Protein AF-A0A9W8HTS9-F1 (afdb_monomer_lite)

Structure (mmCIF, N/CA/C/O backbone):
data_AF-A0A9W8HTS9-F1
#
_entry.id   AF-A0A9W8HTS9-F1
#
loop_
_atom_site.group_PDB
_atom_site.id
_atom_site.type_symbol
_atom_site.label_atom_id
_atom_site.label_alt_id
_atom_site.label_comp_id
_atom_site.label_asym_id
_atom_site.label_entity_id
_atom_site.label_seq_id
_atom_site.pdbx_PDB_ins_code
_atom_site.Cartn_x
_atom_site.Cartn_y
_atom_site.Cartn_z
_atom_site.occupancy
_atom_site.B_iso_or_equiv
_atom_site.auth_seq_id
_atom_site.auth_comp_id
_atom_site.auth_asym_id
_atom_site.auth_atom_id
_atom_site.pdbx_PDB_model_num
ATOM 1 N N . MET A 1 1 ? 28.930 30.488 -26.815 1.00 39.00 1 MET A N 1
ATOM 2 C CA . MET A 1 1 ? 28.909 29.384 -25.829 1.00 39.00 1 MET A CA 1
ATOM 3 C C . MET A 1 1 ? 27.551 28.701 -25.930 1.00 39.00 1 MET A C 1
ATOM 5 O O . MET A 1 1 ? 26.564 29.301 -25.536 1.00 39.00 1 MET A O 1
ATOM 9 N N . ALA A 1 2 ? 27.466 27.529 -26.564 1.00 40.81 2 ALA A N 1
ATOM 10 C CA . ALA A 1 2 ? 26.194 26.825 -26.746 1.00 40.81 2 ALA A CA 1
ATOM 11 C C . ALA A 1 2 ? 25.934 25.906 -25.544 1.00 40.81 2 ALA A C 1
ATOM 13 O O . ALA A 1 2 ? 26.734 25.017 -25.252 1.00 40.81 2 ALA A O 1
ATOM 14 N N . ILE A 1 3 ? 24.836 26.149 -24.831 1.00 39.66 3 ILE A N 1
ATOM 15 C CA . ILE A 1 3 ? 24.430 25.381 -23.652 1.00 39.66 3 ILE A CA 1
ATOM 16 C C . ILE A 1 3 ? 23.705 24.129 -24.151 1.00 39.66 3 ILE A C 1
ATOM 18 O O . ILE A 1 3 ? 22.649 24.213 -24.776 1.00 39.66 3 ILE A O 1
ATOM 22 N N . LYS A 1 4 ? 24.305 22.959 -23.931 1.00 35.28 4 LYS A N 1
ATOM 23 C CA . LYS A 1 4 ? 23.747 21.663 -24.330 1.00 35.28 4 LYS A CA 1
ATOM 24 C C . LYS A 1 4 ? 22.571 21.328 -23.403 1.00 35.28 4 LYS A C 1
ATOM 26 O O . LYS A 1 4 ? 22.744 21.301 -22.187 1.00 35.28 4 LYS A O 1
ATOM 31 N N . ALA A 1 5 ? 21.387 21.096 -23.971 1.00 44.25 5 ALA A N 1
ATOM 32 C CA . ALA A 1 5 ? 20.196 20.701 -23.217 1.00 44.25 5 ALA A CA 1
ATOM 33 C C . ALA A 1 5 ? 20.444 19.397 -22.427 1.00 44.25 5 ALA A C 1
ATOM 35 O O . ALA A 1 5 ? 21.141 18.507 -22.932 1.00 44.25 5 ALA A O 1
ATOM 36 N N . PRO A 1 6 ? 19.902 19.250 -21.201 1.00 43.12 6 PRO A N 1
ATOM 37 C CA . PRO A 1 6 ? 20.066 18.026 -20.434 1.00 43.12 6 PRO A CA 1
ATOM 38 C C . PRO A 1 6 ? 19.331 16.876 -21.125 1.00 43.12 6 PRO A C 1
ATOM 40 O O . PRO A 1 6 ? 18.162 16.987 -21.489 1.00 43.12 6 PRO A O 1
ATOM 43 N N . ALA A 1 7 ? 20.046 15.766 -21.303 1.00 50.78 7 ALA A N 1
ATOM 44 C CA . ALA A 1 7 ? 19.515 14.544 -21.882 1.00 50.78 7 ALA A CA 1
ATOM 45 C C . ALA A 1 7 ? 18.284 14.062 -21.102 1.00 50.78 7 ALA A C 1
ATOM 47 O O . ALA A 1 7 ? 18.326 13.883 -19.881 1.00 50.78 7 ALA A O 1
ATOM 48 N N . GLU A 1 8 ? 17.200 13.824 -21.832 1.00 41.03 8 GLU A N 1
ATOM 49 C CA . GLU A 1 8 ? 15.971 13.232 -21.326 1.00 41.03 8 GLU A CA 1
ATOM 50 C C . GLU A 1 8 ? 16.287 11.828 -20.782 1.00 41.03 8 GLU A C 1
ATOM 52 O O . GLU A 1 8 ? 16.558 10.882 -21.529 1.00 41.03 8 GLU A O 1
ATOM 57 N N . LYS A 1 9 ? 16.330 11.683 -19.451 1.00 50.47 9 LYS A N 1
ATOM 58 C CA . LYS A 1 9 ? 16.521 10.377 -18.813 1.00 50.47 9 LYS A CA 1
ATOM 59 C C . LYS A 1 9 ? 15.270 9.543 -19.069 1.00 50.47 9 LYS A C 1
ATOM 61 O O . LYS A 1 9 ? 14.290 9.660 -18.338 1.00 50.47 9 LYS A O 1
ATOM 66 N N . LYS A 1 10 ? 15.315 8.676 -20.085 1.00 43.25 10 LYS A N 1
ATOM 67 C CA . LYS A 1 10 ? 14.322 7.613 -20.277 1.00 43.25 10 LYS A CA 1
ATOM 68 C C . LYS A 1 10 ? 14.263 6.785 -18.994 1.00 43.25 10 LYS A C 1
ATOM 70 O O . LYS A 1 10 ? 15.187 6.028 -18.697 1.00 43.25 10 LYS A O 1
ATOM 75 N N . GLY A 1 11 ? 13.202 6.973 -18.210 1.00 47.22 11 GLY A N 1
ATOM 76 C CA . GLY A 1 11 ? 12.942 6.164 -17.027 1.00 47.22 11 GLY A CA 1
ATOM 77 C C . GLY A 1 11 ? 12.962 4.691 -17.423 1.00 47.22 11 GLY A C 1
ATOM 78 O O . GLY A 1 11 ? 12.313 4.302 -18.397 1.00 47.22 11 GLY A O 1
ATOM 79 N N . LYS A 1 12 ? 13.743 3.876 -16.705 1.00 47.72 12 LYS A N 1
ATOM 80 C CA . LYS A 1 12 ? 13.688 2.420 -16.853 1.00 47.72 12 LYS A CA 1
ATOM 81 C C . LYS A 1 12 ? 12.230 2.006 -16.651 1.00 47.72 12 LYS A C 1
ATOM 83 O O . LYS A 1 12 ? 11.662 2.272 -15.594 1.00 47.72 12 LYS A O 1
ATOM 88 N N . LYS A 1 13 ? 11.620 1.398 -17.674 1.00 51.84 13 LYS A N 1
ATOM 89 C CA . LYS A 1 13 ? 10.324 0.729 -17.515 1.00 51.84 13 LYS A CA 1
ATOM 90 C C . LYS A 1 13 ? 10.473 -0.268 -16.360 1.00 51.84 13 LYS A C 1
ATOM 92 O O . LYS A 1 13 ? 11.526 -0.912 -16.302 1.00 51.84 13 LYS A O 1
ATOM 97 N N . PRO A 1 14 ? 9.485 -0.388 -15.458 1.00 53.47 14 PRO A N 1
ATOM 98 C CA . PRO A 1 14 ? 9.554 -1.382 -14.401 1.00 53.47 14 PRO A CA 1
ATOM 99 C C . PRO A 1 14 ? 9.806 -2.737 -15.059 1.00 53.47 14 PRO A C 1
ATOM 101 O O . PRO A 1 14 ? 9.108 -3.124 -16.002 1.00 53.47 14 PRO A O 1
ATOM 104 N N . THR A 1 15 ? 10.866 -3.411 -14.624 1.00 52.06 15 THR A N 1
ATOM 105 C CA . THR A 1 15 ? 11.119 -4.809 -14.952 1.00 52.06 15 THR A CA 1
ATOM 106 C C . THR A 1 15 ? 9.927 -5.589 -14.430 1.00 52.06 15 THR A C 1
ATOM 108 O O . THR A 1 15 ? 9.854 -5.863 -13.236 1.00 52.06 15 THR A O 1
ATOM 111 N N . LYS A 1 16 ? 8.959 -5.880 -15.308 1.00 47.06 16 LYS A N 1
ATOM 112 C CA . LYS A 1 16 ? 7.914 -6.866 -15.037 1.00 47.06 16 LYS A CA 1
ATOM 113 C C . LYS A 1 16 ? 8.632 -8.127 -14.587 1.00 47.06 16 LYS A C 1
ATOM 115 O O . LYS A 1 16 ? 9.317 -8.747 -15.403 1.00 47.06 16 LYS A O 1
ATOM 120 N N . ARG A 1 17 ? 8.505 -8.492 -13.312 1.00 52.16 17 ARG A N 1
ATOM 121 C CA . ARG A 1 17 ? 8.768 -9.877 -12.950 1.00 52.16 17 ARG A CA 1
ATOM 122 C C . ARG A 1 17 ? 7.688 -10.689 -13.664 1.00 52.16 17 ARG A C 1
ATOM 124 O O . ARG A 1 17 ? 6.538 -10.248 -13.698 1.00 52.16 17 ARG A O 1
ATOM 131 N N . PRO A 1 18 ? 8.033 -11.818 -14.287 1.00 56.50 18 PRO A N 1
ATOM 132 C CA . PRO A 1 18 ? 7.081 -12.622 -15.054 1.00 56.50 18 PRO A CA 1
ATOM 133 C C . PRO A 1 18 ? 5.902 -13.165 -14.218 1.00 56.50 18 PRO A C 1
ATOM 135 O O . PRO A 1 18 ? 4.993 -13.762 -14.780 1.00 56.50 18 PRO A O 1
ATOM 138 N N . GLU A 1 19 ? 5.891 -12.917 -12.908 1.00 61.56 19 GLU A N 1
ATOM 139 C CA . GLU A 1 19 ? 5.039 -13.568 -11.912 1.00 61.56 19 GLU A CA 1
ATOM 140 C C . GLU A 1 19 ? 4.042 -12.609 -11.234 1.00 61.56 19 GLU A C 1
ATOM 142 O O . GLU A 1 19 ? 3.147 -13.059 -10.525 1.00 61.56 19 GLU A O 1
ATOM 147 N N . ASP A 1 20 ? 4.163 -11.289 -11.436 1.00 64.75 20 ASP A N 1
ATOM 148 C CA . ASP A 1 20 ? 3.276 -10.319 -10.782 1.00 64.75 20 ASP A CA 1
ATOM 149 C C . ASP A 1 20 ? 1.895 -10.318 -11.487 1.00 64.75 20 ASP A C 1
ATOM 151 O O . ASP A 1 20 ? 1.715 -9.726 -12.559 1.00 64.75 20 ASP A O 1
ATOM 155 N N . ILE A 1 21 ? 0.909 -11.005 -10.896 1.00 66.06 21 ILE A N 1
ATOM 156 C CA . ILE A 1 21 ? -0.487 -11.026 -11.365 1.00 66.06 21 ILE A CA 1
ATOM 157 C C . ILE A 1 21 ? -1.227 -9.817 -10.786 1.00 66.06 21 ILE A C 1
ATOM 159 O O . ILE A 1 21 ? -1.276 -9.611 -9.574 1.00 66.06 21 ILE A O 1
ATOM 163 N N . PHE A 1 22 ? -1.815 -9.006 -11.664 1.00 71.69 22 PHE A N 1
ATOM 164 C CA . PHE A 1 22 ? -2.599 -7.840 -11.264 1.00 71.69 22 PHE A CA 1
ATOM 165 C C . PHE A 1 22 ? -4.044 -8.232 -10.926 1.00 71.69 22 PHE A C 1
ATOM 167 O O . PHE A 1 22 ? -4.614 -9.120 -11.558 1.00 71.69 22 PHE A O 1
ATOM 174 N N . ILE A 1 23 ? -4.646 -7.537 -9.954 1.00 72.56 23 ILE A N 1
ATOM 175 C CA . ILE A 1 23 ? -6.010 -7.807 -9.465 1.00 72.56 23 ILE A CA 1
ATOM 176 C C . ILE A 1 23 ? -7.067 -7.761 -10.571 1.00 72.56 23 ILE A C 1
ATOM 178 O O . ILE A 1 23 ? -7.977 -8.582 -10.584 1.00 72.56 23 ILE A O 1
ATOM 182 N N . ASP A 1 24 ? -6.933 -6.838 -11.519 1.00 70.56 24 ASP A N 1
ATOM 183 C CA . ASP A 1 24 ? -7.829 -6.694 -12.672 1.00 70.56 24 ASP A CA 1
ATOM 184 C C . ASP A 1 24 ? -7.813 -7.915 -13.606 1.00 70.56 24 ASP A C 1
ATOM 186 O O . ASP A 1 24 ? -8.723 -8.089 -14.413 1.00 70.56 24 ASP A O 1
ATOM 190 N N . LYS A 1 25 ? -6.793 -8.771 -13.489 1.00 79.38 25 LYS A N 1
ATOM 191 C CA . LYS A 1 25 ? -6.607 -9.985 -14.292 1.00 79.38 25 LYS A CA 1
ATOM 192 C C . LYS A 1 25 ? -6.850 -11.270 -13.509 1.00 79.38 25 LYS A C 1
ATOM 194 O O . LYS A 1 25 ? -6.696 -12.349 -14.080 1.00 79.38 25 LYS A O 1
ATOM 199 N N . LEU A 1 26 ? -7.209 -11.174 -12.228 1.00 80.69 26 LEU A N 1
ATOM 200 C CA . LEU A 1 26 ? -7.512 -12.347 -11.416 1.00 80.69 26 LEU A CA 1
ATOM 201 C C . LEU A 1 26 ? -8.854 -12.962 -11.843 1.00 80.69 26 LEU A C 1
ATOM 203 O O . LEU A 1 26 ? -9.822 -12.238 -12.095 1.00 80.69 26 LEU A O 1
ATOM 207 N N . PRO A 1 27 ? -8.958 -14.299 -11.887 1.00 85.62 27 PRO A N 1
ATOM 208 C CA . PRO A 1 27 ? -10.228 -14.959 -12.129 1.00 85.62 27 PRO A CA 1
ATOM 209 C C . PRO A 1 27 ? -11.208 -14.708 -10.964 1.00 85.62 27 PRO A C 1
ATOM 211 O O . PRO A 1 27 ? -10.787 -14.538 -9.815 1.00 85.62 27 PRO A O 1
ATOM 214 N N . PRO A 1 28 ? -12.534 -14.779 -11.199 1.00 84.12 28 PRO A N 1
ATOM 215 C CA . PRO A 1 28 ? -13.549 -14.483 -10.179 1.00 84.12 28 PRO A CA 1
ATOM 216 C C . PRO A 1 28 ? -13.418 -15.302 -8.886 1.00 84.12 28 PRO A C 1
ATOM 218 O O . PRO A 1 28 ? -13.777 -14.836 -7.807 1.00 84.12 28 PRO A O 1
ATOM 221 N N . LYS A 1 29 ? -12.898 -16.531 -8.984 1.00 87.00 29 LYS A N 1
ATOM 222 C CA . LYS A 1 29 ? -12.662 -17.412 -7.833 1.00 87.00 29 LYS A CA 1
ATOM 223 C C . LYS A 1 29 ? -11.564 -16.875 -6.910 1.00 87.00 29 LYS A C 1
ATOM 225 O O . LYS A 1 29 ? -11.702 -16.959 -5.694 1.00 87.00 29 LYS A O 1
ATOM 230 N N . GLU A 1 30 ? -10.501 -16.317 -7.481 1.00 83.88 30 GLU A N 1
ATOM 231 C CA . GLU A 1 30 ? -9.388 -15.733 -6.727 1.00 83.88 30 GLU A CA 1
ATOM 232 C C . GLU A 1 30 ? -9.764 -14.364 -6.165 1.00 83.88 30 GLU A C 1
ATOM 234 O O . GLU A 1 30 ? -9.448 -14.082 -5.013 1.00 83.88 30 GLU A O 1
ATOM 239 N N . LEU A 1 31 ? -10.542 -13.573 -6.915 1.00 80.69 31 LEU A N 1
ATO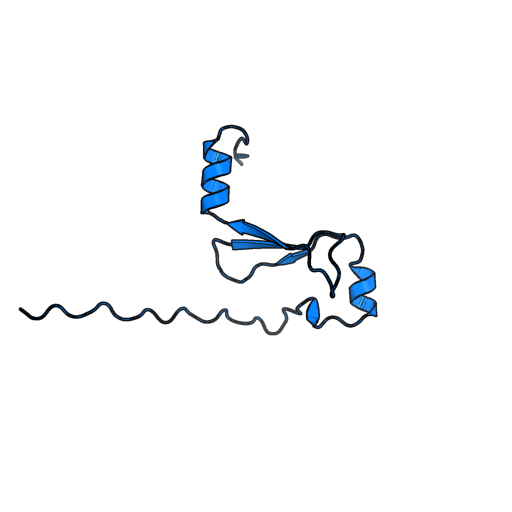M 240 C CA . LEU A 1 31 ? -11.123 -12.322 -6.419 1.00 80.69 31 LEU A CA 1
ATOM 241 C C . LEU A 1 31 ? -11.978 -12.541 -5.161 1.00 80.69 31 LEU A C 1
ATOM 243 O O . LEU A 1 31 ? -11.839 -11.804 -4.191 1.00 80.69 31 LEU A O 1
ATOM 247 N N . LYS A 1 32 ? -12.798 -13.599 -5.127 1.00 82.62 32 LYS A N 1
ATOM 248 C CA . LYS A 1 32 ? -13.551 -13.975 -3.916 1.00 82.62 32 LYS A CA 1
ATOM 249 C C . LYS A 1 32 ? -12.652 -14.399 -2.752 1.00 82.62 32 LYS A C 1
ATOM 251 O O . LYS A 1 32 ? -12.985 -14.158 -1.601 1.00 82.62 32 LYS A O 1
ATOM 256 N N . ALA A 1 33 ? -11.506 -15.024 -3.020 1.00 83.81 33 ALA A N 1
ATOM 257 C CA . ALA A 1 33 ? -10.582 -15.459 -1.968 1.00 83.81 33 ALA A CA 1
ATOM 258 C C . ALA A 1 33 ? -9.839 -14.292 -1.283 1.00 83.81 33 ALA A C 1
ATOM 260 O O . ALA A 1 33 ? -9.294 -14.457 -0.180 1.00 83.81 33 ALA A O 1
ATOM 261 N N . ILE A 1 34 ? -9.798 -13.128 -1.936 1.00 78.81 34 ILE A N 1
ATOM 262 C CA . ILE A 1 34 ? -9.217 -11.889 -1.405 1.00 78.81 34 ILE A CA 1
ATOM 263 C C . ILE A 1 34 ? -10.272 -10.884 -0.923 1.00 78.81 34 ILE A C 1
ATOM 265 O O . ILE A 1 34 ? -9.906 -9.816 -0.437 1.00 78.81 34 ILE A O 1
ATOM 269 N N . GLU A 1 35 ? -11.560 -11.225 -1.016 1.00 79.81 35 GLU A N 1
ATOM 270 C CA . GLU A 1 35 ? -12.653 -10.408 -0.489 1.00 79.81 35 GLU A CA 1
ATOM 271 C C . GLU A 1 35 ? -12.462 -10.181 1.020 1.00 79.81 35 GLU A C 1
ATOM 273 O O . GLU A 1 35 ? -12.127 -11.106 1.766 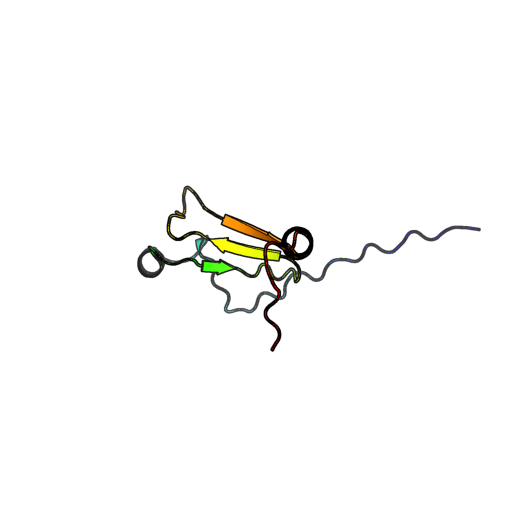1.00 79.81 35 GLU A O 1
ATOM 278 N N . GLY A 1 36 ? -12.603 -8.930 1.466 1.00 78.19 36 GLY A N 1
ATOM 279 C CA . GLY A 1 36 ? -12.367 -8.558 2.862 1.00 78.19 36 GLY A CA 1
ATOM 280 C C . GLY A 1 36 ? -10.891 -8.410 3.273 1.00 78.19 36 GLY A C 1
ATOM 281 O O . GLY A 1 36 ? -10.618 -8.293 4.463 1.00 78.19 36 GLY A O 1
ATOM 282 N N . LYS A 1 37 ? -9.922 -8.421 2.342 1.00 80.94 37 LYS A N 1
ATOM 283 C CA . LYS A 1 37 ? -8.483 -8.219 2.640 1.00 80.94 37 LYS A CA 1
ATOM 284 C C . LYS A 1 37 ? -7.952 -6.923 1.997 1.00 80.94 37 LYS A C 1
ATOM 286 O O . LYS A 1 37 ? -8.282 -6.647 0.847 1.00 80.94 37 LYS A O 1
ATOM 291 N N . CYS A 1 38 ? -7.092 -6.144 2.684 1.00 74.38 38 CYS A N 1
ATOM 292 C CA . CYS A 1 38 ? -6.337 -5.042 2.030 1.00 74.38 38 CYS A CA 1
ATOM 293 C C . CYS A 1 38 ? -5.209 -5.643 1.190 1.00 74.38 38 CYS A C 1
ATOM 295 O O . CYS A 1 38 ? -4.464 -6.499 1.675 1.00 74.38 38 CYS A O 1
ATOM 297 N N . VAL A 1 39 ? -5.046 -5.163 -0.043 1.00 75.06 39 VAL A N 1
ATOM 298 C CA . VAL A 1 39 ? -3.951 -5.586 -0.927 1.00 75.06 39 VAL A CA 1
ATOM 299 C C . VAL A 1 39 ? -2.976 -4.436 -1.122 1.00 75.06 39 VAL A C 1
ATOM 301 O O . VAL A 1 39 ? -3.355 -3.370 -1.606 1.00 75.06 39 VAL A O 1
ATOM 304 N N . LEU A 1 40 ? -1.711 -4.648 -0.755 1.00 75.31 40 LEU A N 1
ATOM 305 C CA . LEU A 1 40 ? -0.638 -3.689 -1.002 1.00 75.31 40 LEU A CA 1
ATOM 306 C C . LEU A 1 40 ? -0.051 -3.919 -2.401 1.00 75.31 40 LEU A C 1
ATOM 308 O O . LEU A 1 40 ? 0.345 -5.033 -2.737 1.00 75.31 40 LEU A O 1
ATOM 312 N N . ILE A 1 41 ? 0.023 -2.863 -3.204 1.00 74.69 41 ILE A N 1
ATOM 313 C CA . ILE A 1 41 ? 0.551 -2.875 -4.568 1.00 74.69 41 ILE A CA 1
ATOM 314 C C . ILE A 1 41 ? 1.769 -1.946 -4.608 1.00 74.69 41 ILE A C 1
ATOM 316 O O . ILE A 1 41 ? 1.647 -0.735 -4.398 1.00 74.69 41 ILE A O 1
ATOM 320 N N . ASP A 1 42 ? 2.945 -2.507 -4.894 1.00 75.31 42 ASP A N 1
ATOM 321 C CA . ASP A 1 42 ? 4.142 -1.726 -5.214 1.00 75.31 42 ASP A CA 1
ATOM 322 C C . ASP A 1 42 ? 4.165 -1.441 -6.730 1.00 75.31 42 ASP A C 1
ATOM 324 O O . ASP A 1 42 ? 4.313 -2.366 -7.531 1.00 75.31 42 ASP A O 1
ATOM 328 N N . PRO A 1 43 ? 4.017 -0.178 -7.164 1.00 71.75 43 PRO A N 1
ATOM 329 C CA . PRO A 1 43 ? 4.049 0.199 -8.575 1.00 71.75 43 PRO A CA 1
ATOM 330 C C . PRO A 1 43 ? 5.465 0.143 -9.184 1.00 71.75 43 PRO A C 1
ATOM 332 O O . PRO A 1 43 ? 5.644 0.515 -10.346 1.00 71.75 43 PRO A O 1
ATOM 335 N N . GLY A 1 44 ? 6.490 -0.241 -8.415 1.00 70.19 44 GLY A N 1
ATOM 336 C CA . GLY A 1 44 ? 7.895 -0.219 -8.823 1.00 70.19 44 GLY A CA 1
ATOM 337 C C . GLY A 1 44 ? 8.493 1.189 -8.841 1.00 70.19 44 GLY A C 1
ATOM 338 O O . GLY A 1 44 ? 9.582 1.406 -9.377 1.00 70.19 44 GLY A O 1
ATOM 339 N N . ARG A 1 45 ? 7.782 2.169 -8.273 1.00 73.56 45 ARG A N 1
ATOM 340 C CA . ARG A 1 45 ? 8.255 3.541 -8.095 1.00 73.56 45 ARG A CA 1
ATOM 341 C C . ARG A 1 45 ? 8.584 3.700 -6.616 1.00 73.56 45 ARG A C 1
ATOM 343 O O . ARG A 1 45 ? 7.675 3.758 -5.801 1.00 73.56 45 ARG A O 1
ATOM 350 N N . GLY A 1 46 ? 9.876 3.734 -6.282 1.00 73.88 46 GLY A N 1
ATOM 351 C CA . GLY A 1 46 ? 10.368 3.540 -4.907 1.00 73.88 46 GLY A CA 1
ATOM 352 C C . GLY A 1 46 ? 9.883 4.540 -3.848 1.00 73.88 46 GLY A C 1
ATOM 353 O O . GLY A 1 46 ? 10.165 4.365 -2.668 1.00 73.88 46 GLY A O 1
ATOM 354 N N . ASP A 1 47 ? 9.170 5.590 -4.242 1.00 74.75 47 ASP A N 1
ATOM 355 C CA . ASP A 1 47 ? 8.561 6.585 -3.366 1.00 74.75 47 ASP A CA 1
ATOM 356 C C . ASP A 1 47 ? 7.035 6.455 -3.228 1.00 74.75 47 ASP A C 1
ATOM 358 O O . ASP A 1 47 ? 6.443 7.249 -2.493 1.00 74.75 47 ASP A O 1
ATOM 362 N N . LEU A 1 48 ? 6.398 5.496 -3.910 1.00 78.88 48 LEU A N 1
ATOM 363 C CA . LEU A 1 48 ? 4.949 5.297 -3.930 1.00 78.88 48 LEU A CA 1
ATOM 364 C C . LEU A 1 48 ? 4.563 3.891 -3.468 1.00 78.88 48 LEU A C 1
ATOM 366 O O . LEU A 1 48 ? 5.046 2.902 -3.999 1.00 78.88 48 LEU A O 1
ATOM 370 N N . LEU A 1 49 ? 3.607 3.819 -2.546 1.00 80.75 49 LEU A N 1
ATOM 371 C CA . LEU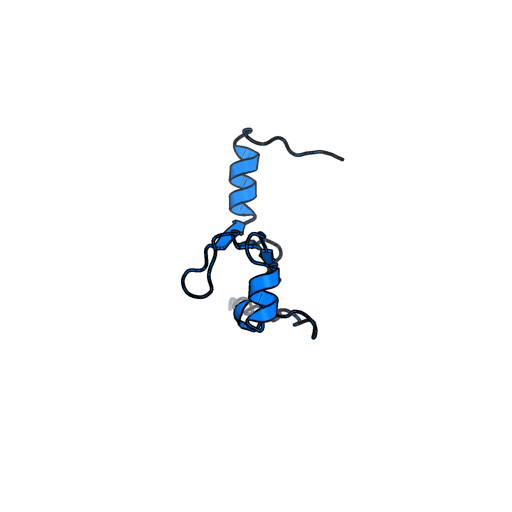 A 1 49 ? 2.894 2.598 -2.180 1.00 80.75 49 LEU A CA 1
ATOM 372 C C . LEU A 1 49 ? 1.405 2.791 -2.464 1.00 80.75 49 LEU A C 1
ATOM 374 O O . LEU A 1 49 ? 0.857 3.865 -2.205 1.00 80.75 49 LEU A O 1
ATOM 378 N N . PHE A 1 50 ? 0.740 1.755 -2.959 1.00 80.06 50 PHE A N 1
ATOM 379 C CA . PHE A 1 50 ? -0.716 1.717 -3.070 1.00 80.06 50 PHE A CA 1
ATOM 380 C C . PHE A 1 50 ? -1.261 0.658 -2.092 1.00 80.06 50 PHE A C 1
ATOM 382 O O . PHE A 1 50 ? -0.729 -0.445 -2.063 1.00 80.06 50 PHE A O 1
ATOM 389 N N . CYS A 1 51 ? -2.298 0.949 -1.292 1.00 82.19 51 CYS A N 1
ATOM 390 C CA . CYS A 1 51 ? -3.149 -0.108 -0.695 1.00 82.19 51 CYS A CA 1
ATOM 391 C C . CYS A 1 51 ? -4.529 -0.027 -1.323 1.00 82.19 51 CYS A C 1
ATOM 393 O O . CYS A 1 51 ? -5.072 1.059 -1.521 1.00 82.19 51 CYS A O 1
ATOM 395 N N . MET A 1 52 ? -5.098 -1.181 -1.612 1.00 85.00 52 MET A N 1
ATOM 396 C CA . MET A 1 52 ? -6.484 -1.337 -1.997 1.00 85.00 52 MET A CA 1
ATOM 397 C C . MET A 1 52 ? -7.283 -1.740 -0.760 1.00 85.00 52 MET A C 1
ATOM 399 O O . MET A 1 52 ? -6.972 -2.762 -0.159 1.00 85.00 52 MET A O 1
ATOM 403 N N . HIS A 1 53 ? -8.277 -0.939 -0.375 1.00 85.50 53 HIS A N 1
ATOM 404 C CA . HIS A 1 53 ? -9.124 -1.205 0.791 1.00 85.50 53 HIS A CA 1
ATOM 405 C C . HIS A 1 53 ? -9.921 -2.504 0.609 1.00 85.50 53 HIS A C 1
ATOM 407 O O . HIS A 1 53 ? -10.309 -2.843 -0.503 1.00 85.50 53 HIS A O 1
ATOM 413 N N . GLU A 1 54 ? -10.263 -3.173 1.705 1.00 83.19 54 GLU A N 1
ATOM 414 C CA . GLU A 1 54 ? -11.085 -4.398 1.723 1.00 83.19 54 GLU A CA 1
ATOM 415 C C . GLU A 1 54 ? -12.474 -4.249 1.070 1.00 83.19 54 GLU A C 1
ATOM 417 O O . GLU A 1 54 ? -13.029 -5.215 0.559 1.00 83.19 54 GLU A O 1
ATOM 422 N N . ASN A 1 55 ? -12.997 -3.019 1.027 1.00 82.88 55 ASN A N 1
ATOM 423 C CA . ASN A 1 55 ? -14.286 -2.664 0.410 1.00 82.88 55 ASN A CA 1
ATOM 424 C C . ASN A 1 55 ? -14.142 -2.262 -1.067 1.00 82.88 55 ASN A C 1
ATOM 426 O O . ASN A 1 55 ? -15.092 -1.783 -1.688 1.00 82.88 55 ASN A O 1
ATOM 430 N N . SER A 1 56 ? -12.932 -2.364 -1.614 1.00 81.69 56 SER A N 1
ATOM 431 C CA . SER A 1 56 ? -12.661 -2.084 -3.015 1.00 81.69 56 SER A CA 1
ATOM 432 C C . SER A 1 56 ? -13.300 -3.156 -3.887 1.00 81.69 56 SER A C 1
ATOM 434 O O . SER A 1 56 ? -13.156 -4.348 -3.632 1.00 81.69 56 SER A O 1
AT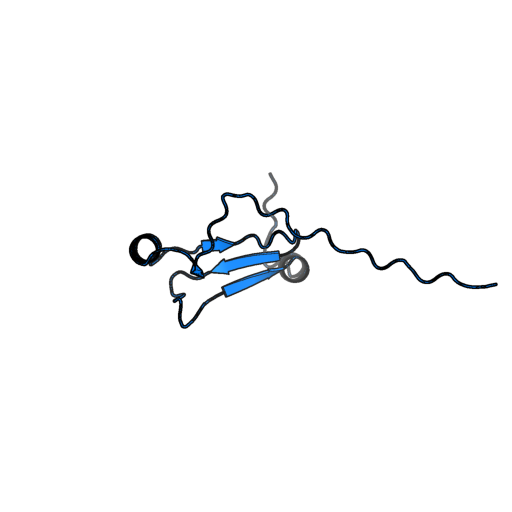OM 436 N N . THR A 1 57 ? -13.960 -2.737 -4.961 1.00 78.06 57 THR A N 1
ATOM 437 C CA . THR A 1 57 ? -14.525 -3.649 -5.963 1.00 78.06 57 THR A CA 1
ATOM 438 C C . THR A 1 57 ? -13.926 -3.351 -7.333 1.00 78.06 57 THR A C 1
ATOM 440 O O . THR A 1 57 ? -13.377 -2.272 -7.552 1.00 78.06 57 THR A O 1
ATOM 443 N N . ALA A 1 58 ? -14.056 -4.279 -8.286 1.00 74.81 58 ALA A N 1
ATOM 444 C CA . ALA A 1 58 ? -13.580 -4.058 -9.656 1.00 74.81 58 ALA A CA 1
ATOM 445 C C . ALA A 1 58 ? -14.234 -2.830 -10.325 1.00 74.81 58 ALA A C 1
ATOM 447 O O . ALA A 1 58 ? -13.583 -2.127 -11.091 1.00 74.81 58 ALA A O 1
ATOM 448 N N . ASN A 1 59 ? -15.499 -2.543 -9.994 1.00 79.44 59 ASN A N 1
ATOM 449 C CA . ASN A 1 59 ? -16.238 -1.396 -10.531 1.00 79.44 59 ASN A CA 1
ATOM 450 C C . ASN A 1 59 ? -15.958 -0.092 -9.770 1.00 79.44 59 ASN A C 1
ATOM 452 O O . ASN A 1 59 ? -16.090 0.988 -10.339 1.00 79.44 59 ASN A O 1
ATOM 456 N N . ASN A 1 60 ? -15.589 -0.183 -8.490 1.00 80.81 60 ASN A N 1
ATOM 457 C CA . ASN A 1 60 ? -15.252 0.964 -7.654 1.00 80.81 60 ASN A CA 1
ATOM 458 C C . ASN A 1 60 ? -13.976 0.677 -6.845 1.00 80.81 60 ASN A C 1
ATOM 460 O O . ASN A 1 60 ? -14.063 0.173 -5.716 1.00 80.81 60 ASN A O 1
ATOM 464 N N . PRO A 1 61 ? -12.793 0.950 -7.422 1.00 81.12 61 PRO A N 1
ATOM 465 C CA . PRO A 1 61 ? -11.536 0.657 -6.763 1.00 81.12 61 PRO A CA 1
ATOM 466 C C . PRO A 1 61 ? -11.221 1.688 -5.670 1.00 81.12 61 PRO A C 1
ATOM 468 O O . PRO A 1 61 ? -10.960 2.860 -5.944 1.00 81.12 61 PRO A O 1
ATOM 471 N N . CYS A 1 62 ? -11.170 1.239 -4.418 1.00 83.69 62 CYS A N 1
ATOM 472 C CA . CYS A 1 62 ? -10.800 2.062 -3.267 1.00 83.69 62 CYS A CA 1
ATOM 473 C C . CYS A 1 62 ? -9.283 1.993 -3.040 1.00 83.69 62 CYS A C 1
ATOM 475 O O . CYS A 1 62 ? -8.801 1.208 -2.224 1.00 83.69 62 CYS A O 1
ATOM 477 N N . LEU A 1 63 ? -8.528 2.806 -3.783 1.00 83.56 63 LEU A N 1
ATOM 478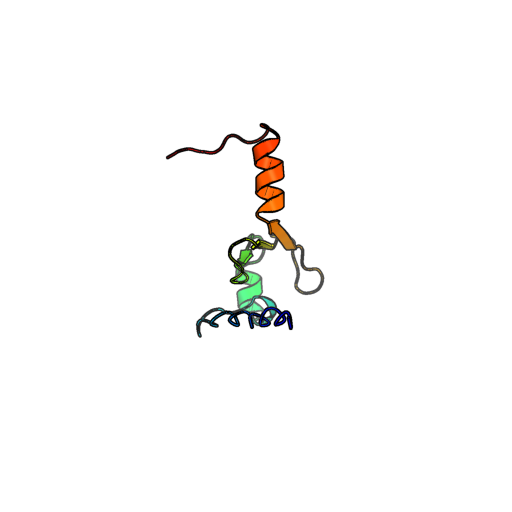 C CA . LEU A 1 63 ? -7.063 2.852 -3.730 1.00 83.56 63 LEU A CA 1
ATOM 479 C C . LEU A 1 63 ? -6.558 4.032 -2.890 1.00 83.56 63 LEU A C 1
ATOM 481 O O . LEU A 1 63 ? -6.811 5.194 -3.201 1.00 83.56 63 LEU A O 1
ATOM 485 N N . PHE A 1 64 ? -5.762 3.736 -1.866 1.00 84.75 64 PHE A N 1
ATOM 486 C CA . PHE A 1 64 ? -4.994 4.722 -1.117 1.00 84.75 64 PHE A CA 1
ATOM 487 C C . PHE A 1 64 ? -3.565 4.798 -1.653 1.00 84.75 64 PHE A C 1
ATOM 489 O O . PHE A 1 64 ? -2.861 3.790 -1.697 1.00 84.75 64 PHE A O 1
ATOM 496 N N . ARG A 1 65 ? -3.120 6.003 -2.030 1.00 87.00 65 ARG A N 1
ATOM 497 C CA . ARG A 1 65 ? -1.756 6.263 -2.506 1.00 87.00 65 ARG A CA 1
ATOM 498 C C . ARG A 1 65 ? -0.931 6.914 -1.404 1.00 87.00 65 ARG A C 1
ATOM 500 O O . ARG A 1 65 ? -1.135 8.085 -1.096 1.00 87.00 65 ARG A O 1
ATOM 507 N N . TYR A 1 66 ? 0.052 6.187 -0.893 1.00 82.94 66 TYR A N 1
ATOM 508 C CA . TYR A 1 66 ? 1.027 6.698 0.057 1.00 82.94 66 TYR A CA 1
ATOM 509 C C . TYR A 1 66 ? 2.311 7.104 -0.659 1.00 82.94 66 TYR A C 1
ATOM 511 O O . TYR A 1 66 ? 2.870 6.330 -1.430 1.00 82.94 66 TYR A O 1
ATOM 519 N N . SER A 1 67 ? 2.782 8.326 -0.420 1.00 85.38 67 SER A N 1
ATOM 520 C CA . SER A 1 67 ? 3.959 8.874 -1.103 1.00 85.38 67 SER A CA 1
ATOM 521 C C . SER A 1 67 ? 5.021 9.363 -0.124 1.00 85.38 67 SER A C 1
ATOM 523 O O . SER A 1 67 ? 4.701 9.751 1.000 1.00 85.38 67 SER A O 1
ATOM 525 N N . ALA A 1 68 ? 6.285 9.421 -0.549 1.00 81.19 68 ALA A N 1
ATOM 526 C CA . ALA A 1 68 ? 7.366 9.958 0.279 1.00 81.19 68 ALA A CA 1
ATOM 527 C C . ALA A 1 68 ? 7.135 11.413 0.758 1.00 81.19 68 ALA A C 1
ATOM 529 O O . ALA A 1 68 ? 7.412 11.683 1.929 1.00 81.19 68 ALA A O 1
ATOM 530 N N . PRO A 1 69 ? 6.582 12.351 -0.044 1.00 83.00 69 PRO A N 1
ATOM 531 C CA . PRO A 1 69 ? 6.211 13.680 0.450 1.00 83.00 69 PRO A CA 1
ATOM 532 C C . PRO A 1 69 ? 5.117 13.645 1.521 1.00 83.00 69 PRO A C 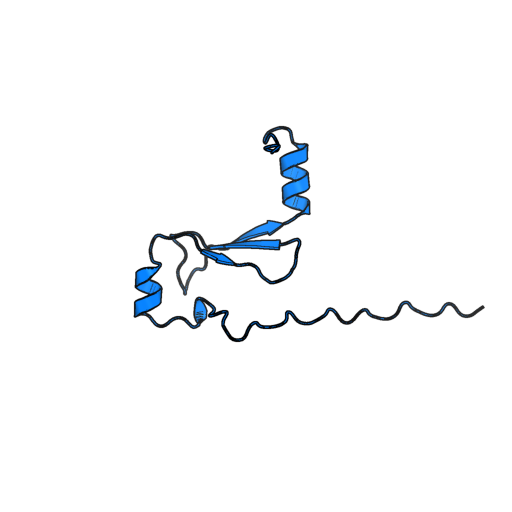1
ATOM 534 O O . PRO A 1 69 ? 5.192 14.378 2.508 1.00 83.00 69 PRO A O 1
ATOM 537 N N . GLN A 1 70 ? 4.118 12.775 1.358 1.00 81.69 70 GLN A N 1
ATOM 538 C CA . GLN A 1 70 ? 3.063 12.589 2.352 1.00 81.69 70 GLN A CA 1
ATOM 539 C C . GLN A 1 70 ? 3.621 11.997 3.646 1.00 81.69 70 GLN A C 1
ATOM 541 O O . GLN A 1 70 ? 3.385 12.555 4.717 1.00 81.69 70 GLN A O 1
ATOM 546 N N . LYS A 1 71 ? 4.470 10.969 3.536 1.00 80.75 71 LYS A N 1
ATOM 547 C CA . LYS A 1 71 ? 5.252 10.436 4.651 1.00 80.75 71 LYS A CA 1
ATOM 548 C C . LYS A 1 71 ? 6.025 11.547 5.340 1.00 80.75 71 LYS A C 1
ATOM 550 O O . LYS A 1 71 ? 5.903 11.713 6.548 1.00 80.75 71 LYS A O 1
ATOM 555 N N . ALA A 1 72 ? 6.779 12.356 4.597 1.00 79.56 72 ALA A N 1
ATOM 556 C CA . ALA A 1 72 ? 7.547 13.462 5.155 1.00 79.56 72 ALA A CA 1
ATOM 557 C C . ALA A 1 72 ? 6.650 14.457 5.910 1.00 79.56 72 ALA A C 1
ATOM 559 O O . ALA A 1 72 ? 6.994 14.833 7.026 1.00 79.56 72 ALA A O 1
ATOM 560 N N . LYS A 1 73 ? 5.486 14.830 5.361 1.00 82.00 73 LYS A N 1
ATOM 561 C CA . LYS A 1 73 ? 4.509 15.711 6.023 1.00 82.00 73 LYS A CA 1
ATOM 562 C C . LYS A 1 73 ? 3.974 15.105 7.324 1.00 82.00 73 LYS A C 1
ATOM 564 O O . LYS A 1 73 ? 3.983 15.771 8.356 1.00 82.00 73 LYS A O 1
ATOM 569 N N . GLU A 1 74 ? 3.554 13.846 7.291 1.00 76.38 74 GLU A N 1
ATOM 570 C CA . GLU A 1 74 ? 3.026 13.132 8.457 1.00 76.38 74 GLU A CA 1
ATOM 571 C C . GLU A 1 74 ? 4.095 12.953 9.539 1.00 76.38 74 GLU A C 1
ATOM 573 O O . GLU A 1 74 ? 3.848 13.261 10.704 1.00 76.38 74 GLU A O 1
ATOM 578 N N . THR A 1 75 ? 5.318 12.570 9.159 1.00 71.31 75 THR A N 1
ATOM 579 C CA . THR A 1 75 ? 6.421 12.406 10.121 1.00 71.31 75 THR A CA 1
ATOM 580 C C . THR A 1 75 ? 6.919 13.741 10.678 1.00 71.31 75 THR A C 1
ATOM 582 O O . THR A 1 75 ? 7.400 13.795 11.806 1.00 71.31 75 THR A O 1
ATOM 585 N N . ARG A 1 76 ? 6.809 14.834 9.910 1.00 72.88 76 ARG A N 1
ATOM 586 C CA . ARG A 1 76 ? 7.164 16.191 10.360 1.00 72.88 76 ARG A CA 1
ATOM 587 C C . ARG A 1 76 ? 6.133 16.763 11.329 1.00 72.88 76 ARG A C 1
ATOM 589 O O . ARG A 1 76 ? 6.487 17.594 12.153 1.00 72.88 76 ARG A O 1
ATOM 596 N N . SER A 1 77 ? 4.887 16.291 11.266 1.00 67.94 77 SER A N 1
ATOM 597 C CA . SER A 1 77 ? 3.791 16.762 12.121 1.00 67.94 77 SER A CA 1
ATOM 598 C C . SER A 1 77 ? 3.875 16.317 13.587 1.00 67.94 77 SER A C 1
ATOM 600 O O . SER A 1 77 ? 2.928 16.576 14.319 1.00 67.94 77 SER A O 1
ATOM 602 N N . THR A 1 78 ? 4.945 15.612 13.992 1.00 65.12 78 THR A N 1
ATOM 603 C CA . THR A 1 78 ? 5.165 14.962 15.309 1.00 65.12 78 THR A CA 1
ATOM 604 C C . THR A 1 78 ? 4.052 14.025 15.797 1.00 65.12 78 THR A C 1
ATOM 606 O O . THR A 1 78 ? 4.277 13.286 16.753 1.00 65.12 78 THR A O 1
ATOM 609 N N . ARG A 1 79 ? 2.904 13.962 15.106 1.00 67.31 79 ARG A N 1
ATOM 610 C CA . ARG A 1 79 ? 1.785 13.051 15.381 1.00 67.31 79 ARG A CA 1
ATOM 611 C C . ARG A 1 79 ? 2.196 11.587 15.357 1.00 67.31 79 ARG A C 1
ATOM 613 O O . ARG A 1 79 ? 1.617 10.790 16.082 1.00 67.31 79 ARG A O 1
ATOM 620 N N . PHE A 1 80 ? 3.193 11.239 14.549 1.00 65.38 80 PHE A N 1
ATOM 621 C CA . PHE A 1 80 ? 3.662 9.868 14.403 1.00 65.38 80 PHE A CA 1
ATOM 622 C C . PHE A 1 80 ? 5.143 9.787 14.775 1.00 65.38 80 PHE A C 1
ATOM 624 O O . PHE A 1 80 ? 5.997 10.396 14.123 1.00 65.38 80 PHE A O 1
ATOM 631 N N . ARG A 1 81 ? 5.465 9.032 15.834 1.00 67.38 81 ARG A N 1
ATOM 632 C CA . ARG A 1 81 ? 6.854 8.693 16.170 1.00 67.38 81 ARG A CA 1
ATOM 633 C C . ARG A 1 81 ? 7.369 7.650 15.181 1.00 67.38 81 ARG A C 1
ATOM 635 O O . ARG A 1 81 ? 6.703 6.654 14.924 1.00 67.38 81 ARG A O 1
ATOM 642 N N . LYS A 1 82 ? 8.580 7.863 14.656 1.00 67.81 82 LYS A N 1
ATOM 643 C CA . LYS A 1 82 ? 9.302 6.809 13.934 1.00 67.81 82 LYS A CA 1
ATOM 644 C C . LYS A 1 82 ? 9.631 5.696 14.925 1.00 67.81 82 LYS A C 1
ATOM 646 O O . LYS A 1 82 ? 10.269 5.973 15.941 1.00 67.81 82 LYS A O 1
ATOM 651 N N . ILE A 1 83 ? 9.224 4.472 14.610 1.00 71.75 83 ILE A N 1
ATOM 652 C CA . ILE A 1 83 ? 9.749 3.278 15.270 1.00 71.75 83 ILE A CA 1
ATOM 653 C C . ILE A 1 83 ? 11.232 3.203 14.888 1.00 71.75 83 ILE A C 1
ATOM 655 O O . ILE A 1 83 ? 11.574 3.335 13.710 1.00 71.75 83 ILE A O 1
ATOM 659 N N . ARG A 1 84 ? 12.107 3.128 15.889 1.00 70.56 84 ARG A N 1
ATOM 660 C CA . ARG A 1 84 ? 13.543 2.907 15.713 1.00 70.56 84 ARG A CA 1
ATOM 661 C C . ARG A 1 84 ? 13.793 1.458 16.120 1.00 70.56 84 ARG A C 1
ATOM 663 O O . ARG A 1 84 ? 13.413 1.108 17.234 1.00 70.56 84 ARG A O 1
ATOM 670 N N . GLU A 1 85 ? 14.331 0.659 15.206 1.00 59.91 85 GLU A N 1
ATOM 671 C CA . GLU A 1 85 ? 15.011 -0.599 15.548 1.00 59.91 85 GLU A CA 1
ATOM 672 C C . GLU A 1 85 ? 16.412 -0.298 16.084 1.00 59.91 85 GLU A C 1
ATOM 674 O O . GLU A 1 85 ? 17.010 0.708 15.621 1.00 59.91 85 GLU A O 1
#

Secondary structure (DSSP, 8-state):
---PPPP---PPPP---TT---GGGS-HHHHHHTTT--EEE--S-TTEEEEE-TT--SSS--EEEEEHHHHHHHHHTSSSPPP--

Sequence (85 aa):
MAIKAPAEKKGKKPTKRPEDIFIDKLPPKELKAIEGKCVLIDPGRGDLLFCMHENSTANNPCLFRYSAPQKAKETRSTRFRKIRE

Organism: NCBI:txid2761395

pLDDT: mean 70.6, std 14.11, range [35.28, 87.0]

Foldseek 3Di:
DDDDDDDDPPPDDPPPPVPDDDPLRDDPVVVVVCQQHWDWDDPSPVFWIWIFHNPADPVRTRIDIGGNVNVVVCVVVVPDDDDDD

Radius of gyration: 18.7 Å; chains: 1; bounding box: 45×47×43 Å